Protein AF-B1LH46-F1 (afdb_monomer_lite)

Foldseek 3Di:
DDDPDDDDDDPVLLVVLLCCCPVVVDDLVRSCVVSVHDSLVNLVSNFQALVNVQVVCVVVVNNGDSVRSNVVCVVVVHDGDRDDDDPDDPPPDADPVDGPPVVPPVPDVDPDDDD

Sequence (115 aa):
MNKKTKRTFTPEFRLECAQLIVDKGYSYRQASEAMNVGSTTLESWGSAGARTLAEMLTQNGVPMSRYRAGRLMKYLNLSSCQPGKHQYKNACQEHTCLPNLLERQFAVPEPDRVW

pLDDT: mean 82.4, std 11.11, range [51.59, 95.88]

Organism: Escherichia coli (strain SMS-3-5 / SECEC) (NCBI:txid439855)

Secondary structure (DSSP, 8-state):
----PPP---HHHHHHHHHHHHTS---HHHHHHHHT--HHHHHHHT---HHHHHHHHHHTT----HHHHHHHHHHTT---PPPPPP-PPP--SPBTTB--TTTT----SSTT---

Structure (mmCIF, N/CA/C/O backbone):
data_AF-B1LH46-F1
#
_entry.id   AF-B1LH46-F1
#
loop_
_atom_site.group_PDB
_atom_site.id
_atom_site.type_symbol
_atom_site.label_atom_id
_atom_site.label_alt_id
_atom_site.label_comp_id
_atom_site.label_asym_id
_atom_site.label_entity_id
_atom_site.label_seq_id
_atom_site.pdbx_PDB_ins_code
_atom_site.Cartn_x
_atom_site.Cartn_y
_atom_site.Cartn_z
_atom_site.occupancy
_atom_site.B_iso_or_equiv
_atom_site.auth_seq_id
_atom_site.auth_comp_id
_atom_site.auth_asym_id
_atom_site.auth_atom_id
_atom_site.pdbx_PDB_model_num
ATOM 1 N N . MET A 1 1 ? 29.787 14.942 -2.759 1.00 51.59 1 MET A N 1
ATOM 2 C CA . MET A 1 1 ? 28.641 14.284 -3.434 1.00 51.59 1 MET A CA 1
ATOM 3 C C . MET A 1 1 ? 27.352 14.689 -2.736 1.00 51.59 1 MET A C 1
ATOM 5 O O . MET A 1 1 ? 27.128 14.274 -1.606 1.00 51.59 1 MET A O 1
ATOM 9 N N . ASN A 1 2 ? 26.539 15.541 -3.362 1.00 59.00 2 ASN A N 1
ATOM 10 C CA . ASN A 1 2 ? 25.266 15.973 -2.784 1.00 59.00 2 ASN A CA 1
ATOM 11 C C . ASN A 1 2 ? 24.233 14.853 -2.997 1.00 59.00 2 ASN A C 1
ATOM 13 O O . ASN A 1 2 ? 24.000 14.437 -4.135 1.00 59.00 2 ASN A O 1
ATOM 17 N N . LYS A 1 3 ? 23.681 14.287 -1.919 1.00 62.38 3 LYS A N 1
ATOM 18 C CA . LYS A 1 3 ? 22.721 13.178 -2.026 1.00 62.38 3 LYS A CA 1
ATOM 19 C C . LYS A 1 3 ? 21.424 13.738 -2.608 1.00 62.38 3 LYS A C 1
ATOM 21 O O . LYS A 1 3 ? 20.833 14.632 -2.017 1.00 62.38 3 LYS A O 1
ATOM 26 N N . LYS A 1 4 ? 20.973 13.222 -3.756 1.00 60.53 4 LYS A N 1
ATOM 27 C CA . LYS A 1 4 ? 19.666 13.594 -4.314 1.00 60.53 4 LYS A CA 1
ATOM 28 C C . LYS A 1 4 ? 18.574 13.186 -3.321 1.00 60.53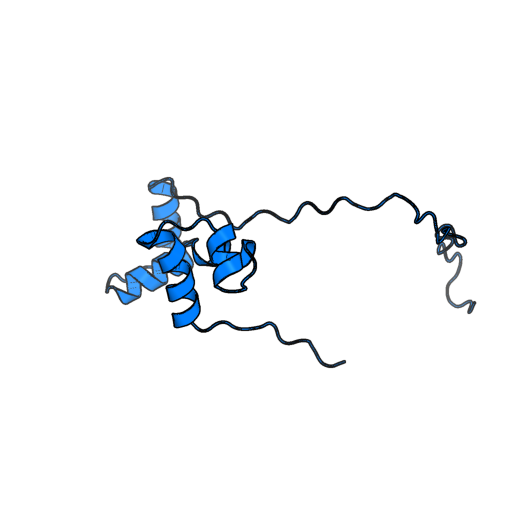 4 LYS A C 1
ATOM 30 O O . LYS A 1 4 ? 18.325 11.996 -3.126 1.00 60.53 4 LYS A O 1
ATOM 35 N N . THR A 1 5 ? 17.949 14.164 -2.677 1.00 72.06 5 THR A N 1
ATOM 36 C CA . THR A 1 5 ? 16.836 13.946 -1.750 1.00 72.06 5 THR A CA 1
ATOM 37 C C . THR A 1 5 ? 15.621 13.478 -2.544 1.00 72.06 5 THR A C 1
ATOM 39 O O . THR A 1 5 ? 15.261 14.079 -3.558 1.00 72.06 5 THR A O 1
ATOM 42 N N . LYS A 1 6 ? 14.995 12.372 -2.127 1.00 70.06 6 LYS A N 1
ATOM 43 C CA . LYS A 1 6 ? 13.769 11.886 -2.775 1.00 70.06 6 LYS A CA 1
ATOM 44 C C . LYS A 1 6 ? 12.655 12.917 -2.577 1.00 70.06 6 LYS A C 1
ATOM 46 O O . LYS A 1 6 ? 12.521 13.459 -1.484 1.00 70.06 6 LYS A O 1
ATOM 51 N N . ARG A 1 7 ? 11.843 13.155 -3.613 1.00 78.31 7 ARG A N 1
ATOM 52 C CA . ARG A 1 7 ? 10.634 13.984 -3.496 1.00 78.31 7 ARG A CA 1
ATOM 53 C C . ARG A 1 7 ? 9.687 13.365 -2.461 1.00 78.31 7 ARG A C 1
ATOM 55 O O . ARG A 1 7 ? 9.352 12.186 -2.562 1.00 78.31 7 ARG A O 1
ATOM 62 N N . THR A 1 8 ? 9.264 14.154 -1.480 1.00 83.31 8 THR A N 1
ATOM 63 C CA . THR A 1 8 ? 8.259 13.778 -0.478 1.00 83.31 8 THR A CA 1
ATOM 64 C C . THR A 1 8 ? 6.941 14.466 -0.801 1.00 83.31 8 THR A C 1
ATOM 66 O O . THR A 1 8 ? 6.877 15.691 -0.813 1.00 83.31 8 THR A O 1
ATOM 69 N N . PHE A 1 9 ? 5.893 13.684 -1.054 1.00 87.12 9 PHE A N 1
ATOM 70 C CA . PHE A 1 9 ? 4.550 14.208 -1.311 1.00 87.12 9 PHE A CA 1
ATOM 71 C C . PHE A 1 9 ? 3.777 14.404 -0.007 1.00 87.12 9 PHE A C 1
ATOM 73 O O . PHE A 1 9 ? 3.875 13.541 0.879 1.00 87.12 9 PHE A O 1
ATOM 80 N N . THR A 1 10 ? 3.008 15.493 0.076 1.00 91.50 10 THR A N 1
ATOM 81 C CA . THR A 1 10 ? 2.119 15.801 1.206 1.00 91.50 10 THR A CA 1
ATOM 82 C C . THR A 1 10 ? 0.981 14.775 1.304 1.00 91.50 10 THR A C 1
ATOM 84 O O . THR A 1 10 ? 0.617 14.181 0.286 1.00 91.50 10 THR A O 1
ATOM 87 N N . PRO A 1 11 ? 0.425 14.523 2.506 1.00 86.06 11 PRO A N 1
ATOM 88 C CA . PRO A 1 11 ? -0.711 13.613 2.674 1.00 86.06 11 PRO A CA 1
ATOM 89 C C . PRO A 1 11 ? -1.919 14.011 1.821 1.00 86.06 11 PRO A C 1
ATOM 91 O O . PRO A 1 11 ? -2.464 13.157 1.129 1.00 86.06 11 PRO A O 1
ATOM 94 N N . GLU A 1 12 ? -2.245 15.306 1.789 1.00 89.69 12 GLU A N 1
ATOM 95 C CA . GLU A 1 12 ? -3.372 15.836 1.008 1.00 89.69 12 GLU A CA 1
ATOM 96 C C . GLU A 1 12 ? -3.225 15.553 -0.486 1.00 89.69 12 GLU A C 1
ATOM 98 O O . GLU A 1 12 ? -4.137 15.035 -1.118 1.00 89.69 12 GLU A O 1
ATOM 103 N N . PHE A 1 13 ? -2.030 15.765 -1.042 1.00 92.81 13 PHE A N 1
ATOM 104 C CA . PHE A 1 13 ? -1.779 15.487 -2.455 1.00 92.81 13 PHE A CA 1
ATOM 105 C C . PHE A 1 13 ? -1.953 14.000 -2.802 1.00 92.81 13 PHE A C 1
ATOM 107 O O . PHE A 1 13 ? -2.452 13.650 -3.871 1.00 92.81 13 PHE A O 1
ATOM 114 N N . ARG A 1 14 ? -1.547 13.093 -1.902 1.00 89.00 14 ARG A N 1
ATOM 115 C CA . ARG A 1 14 ? -1.750 11.649 -2.111 1.00 89.00 14 ARG A CA 1
ATOM 116 C C . ARG A 1 14 ? -3.230 11.285 -2.066 1.00 89.00 14 ARG A C 1
ATOM 118 O O . ARG A 1 14 ? -3.647 10.412 -2.824 1.00 89.00 14 ARG A O 1
ATOM 125 N N . LEU A 1 15 ? -3.990 11.941 -1.191 1.00 87.25 15 LEU A N 1
ATOM 126 C CA . LEU A 1 15 ? -5.426 11.747 -1.044 1.00 87.25 15 LEU A CA 1
ATOM 127 C C . LEU A 1 15 ? -6.175 12.235 -2.289 1.00 87.25 15 LEU A C 1
ATOM 129 O O . LEU A 1 15 ? -6.958 11.468 -2.842 1.00 87.25 15 LEU A O 1
ATOM 133 N N . GLU A 1 16 ? -5.845 13.421 -2.808 1.00 92.06 16 GLU A N 1
ATOM 134 C CA . GLU A 1 16 ? -6.393 13.924 -4.077 1.00 92.06 16 GLU A CA 1
ATOM 135 C C . GLU A 1 16 ? -6.140 12.944 -5.231 1.00 92.06 16 GLU A C 1
ATOM 137 O O . GLU A 1 16 ? -7.054 12.597 -5.979 1.00 92.06 16 GLU A O 1
ATOM 142 N N . CYS A 1 17 ? -4.910 12.429 -5.348 1.00 90.94 17 CYS A N 1
ATOM 143 C CA . CYS A 1 17 ? -4.566 11.432 -6.362 1.00 90.94 17 CYS A CA 1
ATOM 144 C C . CYS A 1 17 ? -5.396 10.142 -6.227 1.00 90.94 17 CYS A C 1
ATOM 146 O O . CYS A 1 17 ? -5.813 9.571 -7.235 1.00 90.94 17 CYS A O 1
ATOM 148 N N . ALA A 1 18 ? -5.623 9.671 -4.997 1.00 87.38 18 ALA A N 1
ATOM 149 C CA . ALA A 1 18 ? -6.410 8.468 -4.734 1.00 87.38 18 ALA A CA 1
ATOM 150 C C . ALA A 1 18 ? -7.900 8.672 -5.059 1.00 87.38 18 ALA A C 1
ATOM 152 O O . ALA A 1 18 ? -8.520 7.789 -5.652 1.00 87.38 18 ALA A O 1
ATOM 153 N N . GLN A 1 19 ? -8.457 9.845 -4.749 1.00 89.75 19 GLN A N 1
ATOM 154 C CA . GLN A 1 19 ? -9.850 10.200 -5.049 1.00 89.75 19 GLN A CA 1
ATOM 155 C C . GLN A 1 19 ? -10.145 10.223 -6.553 1.00 89.75 19 GLN A C 1
ATOM 157 O O . GLN A 1 19 ? -11.225 9.816 -6.973 1.00 89.75 19 GLN A O 1
ATOM 162 N N . LEU A 1 20 ? -9.187 10.624 -7.400 1.00 92.50 20 LEU A N 1
ATOM 163 C CA . LEU A 1 20 ? -9.360 10.529 -8.858 1.00 92.50 20 LEU A CA 1
ATOM 164 C C . LEU A 1 20 ? -9.632 9.086 -9.313 1.00 92.50 20 LEU A C 1
ATOM 166 O O . LEU A 1 20 ? -10.423 8.860 -10.225 1.00 92.50 20 LEU A O 1
ATOM 170 N N . ILE A 1 21 ? -8.986 8.110 -8.677 1.00 90.25 21 ILE A N 1
ATOM 171 C CA . ILE A 1 21 ? -9.110 6.695 -9.038 1.00 90.25 21 ILE A CA 1
ATOM 172 C C . ILE A 1 21 ? -10.411 6.117 -8.474 1.00 90.25 21 ILE A C 1
ATOM 174 O O . ILE A 1 21 ? -11.156 5.472 -9.205 1.00 90.25 21 ILE A O 1
ATOM 178 N N . VAL A 1 22 ? -10.691 6.364 -7.190 1.00 86.94 22 VAL A N 1
ATOM 179 C CA . VAL A 1 22 ? -11.836 5.768 -6.480 1.00 86.94 22 VAL A CA 1
ATOM 180 C C . VAL A 1 22 ? -13.155 6.442 -6.855 1.00 86.94 22 VAL A C 1
ATOM 182 O O . VAL A 1 22 ? -14.097 5.753 -7.237 1.00 86.94 22 VAL A O 1
ATOM 185 N N . ASP A 1 23 ? -13.219 7.773 -6.787 1.00 90.81 23 ASP A N 1
ATOM 186 C CA . ASP A 1 23 ? -14.478 8.514 -6.925 1.00 90.81 23 ASP A CA 1
ATOM 187 C C . ASP A 1 23 ? -14.779 8.847 -8.388 1.00 90.81 23 ASP A C 1
ATOM 189 O O . ASP A 1 23 ? -15.922 8.758 -8.833 1.00 90.81 23 ASP A O 1
ATOM 193 N N . LYS A 1 24 ? -13.749 9.226 -9.159 1.00 91.00 24 LYS A N 1
ATOM 194 C CA . LYS A 1 24 ? -13.909 9.579 -10.582 1.00 91.00 24 LYS A CA 1
ATOM 195 C C . LYS A 1 24 ? -13.701 8.398 -11.533 1.00 91.00 24 LYS A C 1
ATOM 197 O O . LYS A 1 24 ? -13.893 8.562 -12.735 1.00 91.00 24 LYS A O 1
ATOM 202 N N . GLY A 1 25 ? -13.296 7.232 -11.025 1.00 91.62 25 GLY A N 1
ATOM 203 C CA . GLY A 1 25 ? -13.108 6.016 -11.821 1.00 91.62 25 GLY A CA 1
ATOM 204 C C . GLY A 1 25 ? -11.935 6.070 -12.806 1.00 91.62 25 GLY A C 1
ATOM 205 O O . GLY A 1 25 ? -11.943 5.350 -13.805 1.00 91.62 25 GLY A O 1
ATOM 206 N N . TYR A 1 26 ? -10.938 6.932 -12.576 1.00 92.62 26 TYR A N 1
ATOM 207 C CA . TYR A 1 26 ? -9.775 7.023 -13.460 1.00 92.62 26 TYR A CA 1
ATOM 208 C C . TYR A 1 26 ? -8.928 5.753 -13.363 1.00 92.62 26 TYR A C 1
ATOM 210 O O . TYR A 1 26 ? -8.677 5.226 -12.279 1.00 92.62 26 TYR A O 1
ATOM 218 N N . SER A 1 27 ? -8.383 5.305 -14.494 1.00 91.00 27 SER A N 1
ATOM 219 C CA . SER A 1 27 ? -7.305 4.312 -14.470 1.00 91.00 27 SER A CA 1
ATOM 220 C C . SER A 1 27 ? -6.025 4.906 -13.864 1.00 91.00 27 SER A C 1
ATOM 222 O O . SER A 1 27 ? -5.764 6.106 -13.985 1.00 91.00 27 SER A O 1
ATOM 224 N N . TYR A 1 28 ? -5.160 4.060 -13.290 1.00 89.00 28 TYR A N 1
ATOM 225 C CA . TYR A 1 28 ? -3.856 4.490 -12.759 1.00 89.00 28 TYR A CA 1
ATOM 226 C C . TYR A 1 28 ? -3.007 5.252 -13.788 1.00 89.00 28 TYR A C 1
ATOM 228 O O . TYR A 1 28 ? -2.274 6.170 -13.422 1.00 89.00 28 TYR A O 1
ATOM 236 N N . ARG A 1 29 ? -3.128 4.919 -15.080 1.00 91.12 29 ARG A N 1
ATOM 237 C CA . ARG A 1 29 ? -2.438 5.623 -16.169 1.00 91.12 29 ARG A CA 1
ATOM 238 C C . ARG A 1 29 ? -2.989 7.034 -16.385 1.00 91.12 29 ARG A C 1
ATOM 240 O O . ARG A 1 29 ? -2.211 7.976 -16.453 1.00 91.12 29 ARG A O 1
ATOM 247 N N . GLN A 1 30 ? -4.310 7.190 -16.424 1.00 93.00 30 GLN A N 1
ATOM 248 C CA . GLN A 1 30 ? -4.942 8.507 -16.566 1.00 93.00 30 GLN A CA 1
ATOM 249 C C . GLN A 1 30 ? -4.654 9.401 -15.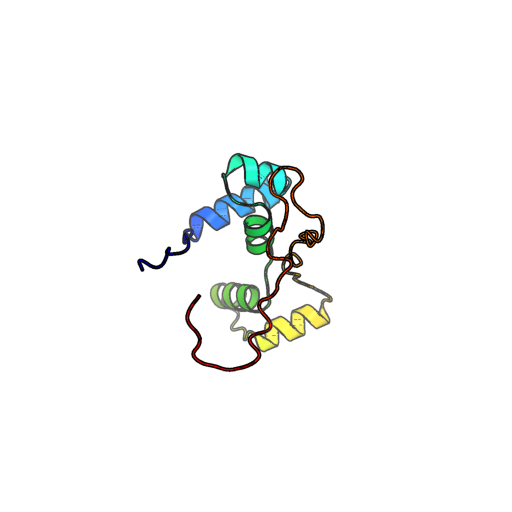355 1.00 93.00 30 GLN A C 1
ATOM 251 O O . GLN A 1 30 ? -4.361 10.581 -15.515 1.00 93.00 30 GLN A O 1
ATOM 256 N N . ALA A 1 31 ? -4.687 8.842 -14.142 1.00 92.06 31 ALA A N 1
ATOM 257 C CA . ALA A 1 31 ? -4.325 9.572 -12.928 1.00 92.06 31 ALA A CA 1
ATOM 258 C C . ALA A 1 31 ? -2.837 9.974 -12.919 1.00 92.06 31 ALA A C 1
ATOM 260 O O . ALA A 1 31 ? -2.494 11.075 -12.490 1.00 92.06 31 ALA A O 1
ATOM 261 N N . SER A 1 32 ? -1.959 9.108 -13.438 1.00 93.62 32 SER A N 1
ATOM 262 C CA . SER A 1 32 ? -0.523 9.377 -13.600 1.00 93.62 32 SER A CA 1
ATOM 263 C C . SER A 1 32 ? -0.272 10.555 -14.536 1.00 93.62 32 SER A C 1
ATOM 265 O O . SER A 1 32 ? 0.478 11.466 -14.180 1.00 93.62 32 SER A O 1
ATOM 267 N N . GLU A 1 33 ? -0.945 10.563 -15.687 1.00 93.50 33 GLU A N 1
ATOM 268 C CA . GLU A 1 33 ? -0.869 11.636 -16.681 1.00 93.50 33 GLU A CA 1
ATOM 269 C C . GLU A 1 33 ? -1.448 12.955 -16.135 1.00 93.50 33 GLU A C 1
ATOM 271 O O . GLU A 1 33 ? -0.832 14.003 -16.306 1.00 93.50 33 GLU A O 1
ATOM 276 N N . ALA A 1 34 ? -2.570 12.910 -15.405 1.00 93.88 34 ALA A N 1
ATOM 277 C CA . ALA A 1 34 ? -3.213 14.099 -14.838 1.00 93.88 34 ALA A CA 1
ATOM 278 C C . ALA A 1 34 ? -2.411 14.751 -13.696 1.00 93.88 34 ALA A C 1
ATOM 280 O O . ALA A 1 34 ? -2.306 15.974 -13.638 1.00 93.88 34 ALA A O 1
ATOM 281 N N . MET A 1 35 ? -1.841 13.948 -12.792 1.00 92.38 35 MET A N 1
ATOM 282 C CA . MET A 1 35 ? -1.146 14.443 -11.592 1.00 92.38 35 MET A CA 1
ATOM 283 C C . MET A 1 35 ? 0.375 14.552 -11.771 1.00 92.38 35 MET A C 1
ATOM 285 O O . MET A 1 35 ? 1.068 15.015 -10.865 1.00 92.38 35 MET A O 1
ATOM 289 N N . ASN A 1 36 ? 0.908 14.126 -12.923 1.00 92.19 36 ASN A N 1
ATOM 290 C CA . ASN A 1 36 ? 2.344 14.044 -13.211 1.00 92.19 36 ASN A CA 1
ATOM 291 C C . ASN A 1 36 ? 3.124 13.255 -12.135 1.00 92.19 36 ASN A C 1
ATOM 293 O O . ASN A 1 36 ? 4.180 13.664 -11.640 1.00 92.19 36 ASN A O 1
ATOM 297 N N . VAL A 1 37 ? 2.569 12.107 -11.747 1.00 89.94 37 VAL A N 1
ATOM 298 C CA . VAL A 1 37 ? 3.141 11.167 -10.770 1.00 89.94 37 VAL A CA 1
ATOM 299 C C . VAL A 1 37 ? 3.339 9.827 -11.464 1.00 89.94 37 VAL A C 1
ATOM 301 O O . VAL A 1 37 ? 2.492 9.423 -12.248 1.00 89.94 37 VAL A O 1
ATOM 304 N N . GLY A 1 38 ? 4.427 9.104 -11.184 1.00 88.50 38 GLY A N 1
ATOM 305 C CA . GLY A 1 38 ? 4.644 7.778 -11.777 1.00 88.50 38 GLY A CA 1
ATOM 306 C C . GLY A 1 38 ? 3.521 6.788 -11.430 1.00 88.50 38 GLY A C 1
ATOM 307 O O . GLY A 1 38 ? 3.085 6.727 -10.280 1.00 88.50 38 GLY A O 1
ATOM 308 N N . SER A 1 39 ? 3.082 5.981 -12.399 1.00 84.94 39 SER A N 1
ATOM 309 C CA . SER A 1 39 ? 1.982 5.012 -12.232 1.00 84.94 39 SER A CA 1
ATOM 310 C C . SER A 1 39 ? 2.186 4.069 -11.042 1.00 84.94 39 SER A C 1
ATOM 312 O O . SER A 1 39 ? 1.301 3.922 -10.206 1.00 84.94 39 SER A O 1
ATOM 314 N N . THR A 1 40 ? 3.396 3.527 -10.880 1.00 83.38 40 THR A N 1
ATOM 315 C CA . THR A 1 40 ? 3.755 2.643 -9.757 1.00 83.38 40 THR A CA 1
ATOM 316 C C . THR A 1 40 ? 3.642 3.332 -8.397 1.00 83.38 40 THR A C 1
ATOM 318 O O . THR A 1 40 ? 3.391 2.691 -7.379 1.00 83.38 40 THR A O 1
ATOM 321 N N . THR A 1 41 ? 3.863 4.649 -8.352 1.00 85.56 41 THR A N 1
ATOM 322 C CA . THR A 1 41 ? 3.718 5.440 -7.127 1.00 85.56 41 THR A CA 1
ATOM 323 C C . THR A 1 41 ? 2.243 5.587 -6.756 1.00 85.56 41 THR A C 1
ATOM 325 O O . THR A 1 41 ? 1.909 5.430 -5.584 1.00 85.56 41 THR A O 1
ATOM 328 N N . LEU A 1 42 ? 1.363 5.803 -7.737 1.00 86.38 42 LEU A N 1
ATOM 329 C CA . LEU A 1 42 ? -0.086 5.869 -7.522 1.00 86.38 42 LEU A CA 1
ATOM 330 C C . LEU A 1 42 ? -0.680 4.520 -7.104 1.00 86.38 42 LEU A C 1
ATOM 332 O O . LEU A 1 42 ? -1.465 4.466 -6.161 1.00 86.38 42 LEU A O 1
ATOM 336 N N . GLU A 1 43 ? -0.260 3.424 -7.737 1.00 82.81 43 GLU A N 1
ATOM 337 C CA . GLU A 1 43 ? -0.638 2.057 -7.340 1.00 82.81 43 GLU A CA 1
ATOM 338 C C . GLU A 1 43 ? -0.234 1.754 -5.891 1.00 82.81 43 GLU A C 1
ATOM 340 O O . GLU A 1 43 ? -1.008 1.183 -5.119 1.00 82.81 43 GLU A O 1
ATOM 345 N N . SER A 1 44 ? 0.960 2.199 -5.489 1.00 78.50 44 SER A N 1
ATOM 346 C CA . SER A 1 44 ? 1.436 2.065 -4.112 1.00 78.50 44 SER A CA 1
ATOM 347 C C . SER A 1 44 ? 0.592 2.885 -3.127 1.00 78.50 44 SER A C 1
ATOM 349 O O . SER A 1 44 ? 0.282 2.387 -2.046 1.00 78.50 44 SER A O 1
ATOM 351 N N . TRP A 1 45 ? 0.177 4.107 -3.487 1.00 81.69 45 TRP A N 1
ATOM 352 C CA . TRP A 1 45 ? -0.667 4.956 -2.631 1.00 81.69 45 TRP A CA 1
ATOM 353 C C . TRP A 1 45 ? -2.106 4.461 -2.504 1.00 81.69 45 TRP A C 1
ATOM 355 O O . TRP A 1 45 ? -2.682 4.582 -1.428 1.00 81.69 45 TRP A O 1
ATOM 365 N N . GLY A 1 46 ? -2.665 3.872 -3.562 1.00 74.94 46 GLY A N 1
ATOM 366 C CA . GLY A 1 46 ? -3.990 3.246 -3.525 1.00 74.94 46 GLY A CA 1
ATOM 367 C C . GLY A 1 46 ? -4.031 1.913 -2.767 1.00 74.94 46 GLY A C 1
ATOM 368 O O . GLY A 1 46 ? -5.109 1.381 -2.522 1.00 74.94 46 GLY A O 1
ATOM 369 N N . SER A 1 47 ? -2.876 1.360 -2.382 1.00 78.00 47 SER A N 1
ATOM 370 C CA . SER A 1 47 ? -2.781 0.078 -1.680 1.00 78.00 47 SER A CA 1
ATOM 371 C C . SER A 1 47 ? -2.687 0.267 -0.162 1.00 78.00 47 SER A C 1
ATOM 373 O O . SER A 1 47 ? -1.678 0.745 0.359 1.00 78.00 47 SER A O 1
ATOM 375 N N . ALA A 1 48 ? -3.704 -0.174 0.583 1.00 81.88 48 ALA A N 1
ATOM 376 C CA . ALA A 1 48 ? -3.684 -0.160 2.046 1.00 81.88 48 ALA A CA 1
ATOM 377 C C . ALA A 1 48 ? -3.107 -1.469 2.617 1.00 81.88 48 ALA A C 1
ATOM 379 O O . ALA A 1 48 ? -3.748 -2.520 2.623 1.00 81.88 48 ALA A O 1
ATOM 380 N N . GLY A 1 49 ? -1.878 -1.406 3.136 1.00 87.25 49 GLY A N 1
ATOM 381 C CA . GLY A 1 49 ? -1.264 -2.515 3.869 1.00 87.25 49 GLY A CA 1
ATOM 382 C C . GLY A 1 49 ? -1.713 -2.587 5.333 1.00 87.25 49 GLY A C 1
ATOM 383 O O . GLY A 1 49 ? -2.345 -1.676 5.863 1.00 87.25 49 GLY A O 1
ATOM 384 N N . ALA A 1 50 ? -1.285 -3.637 6.042 1.00 88.88 50 ALA A N 1
ATOM 385 C CA . ALA A 1 50 ? -1.627 -3.846 7.456 1.00 88.88 50 ALA A CA 1
ATOM 386 C C . ALA A 1 50 ? -1.259 -2.665 8.372 1.00 88.88 50 ALA A C 1
ATOM 388 O O . ALA A 1 50 ? -1.916 -2.435 9.384 1.00 88.88 50 ALA A O 1
ATOM 389 N N . ARG A 1 51 ? -0.194 -1.925 8.037 1.00 90.00 51 ARG A N 1
ATOM 390 C CA . ARG A 1 51 ? 0.231 -0.746 8.799 1.00 90.00 51 ARG A CA 1
ATOM 391 C C . ARG A 1 51 ? -0.727 0.427 8.600 1.00 90.00 51 ARG A C 1
ATOM 393 O O . ARG A 1 51 ? -1.179 0.990 9.588 1.00 90.00 51 ARG A O 1
ATOM 400 N N . THR A 1 52 ? -1.074 0.717 7.348 1.00 88.81 52 THR A N 1
ATOM 401 C CA . THR A 1 52 ? -2.030 1.765 6.978 1.00 88.81 52 THR A CA 1
ATOM 402 C C . THR A 1 52 ? -3.400 1.498 7.596 1.00 88.81 52 THR A C 1
ATOM 404 O O . THR A 1 52 ? -3.969 2.380 8.222 1.00 88.81 52 THR A O 1
ATOM 407 N N . LEU A 1 53 ? -3.894 0.257 7.513 1.00 88.12 53 LEU A N 1
ATOM 408 C CA . LEU A 1 53 ? -5.175 -0.127 8.113 1.00 88.12 53 LEU A CA 1
ATOM 409 C C . LEU A 1 53 ? -5.172 0.011 9.639 1.00 88.12 53 LEU A C 1
ATOM 411 O O . LEU A 1 53 ? -6.145 0.485 10.212 1.00 88.12 53 LEU A O 1
ATOM 415 N N . ALA A 1 54 ? -4.082 -0.378 10.305 1.00 92.69 54 ALA A N 1
ATOM 416 C CA . ALA A 1 54 ? -3.965 -0.213 11.750 1.00 92.69 54 ALA A CA 1
ATOM 417 C C . ALA A 1 54 ? -3.965 1.270 12.161 1.00 92.69 54 ALA A C 1
ATOM 419 O O . ALA A 1 54 ? -4.640 1.626 13.125 1.00 92.69 54 ALA A O 1
ATOM 420 N N . GLU A 1 55 ? -3.246 2.126 11.428 1.00 92.19 55 GLU A N 1
ATOM 421 C CA . GLU A 1 55 ? -3.239 3.577 11.653 1.00 92.19 55 GLU A CA 1
ATOM 422 C C . GLU A 1 55 ? -4.636 4.177 11.433 1.00 92.19 55 GLU A C 1
ATOM 424 O O . GLU A 1 55 ? -5.141 4.849 12.329 1.00 92.19 55 GLU A O 1
ATOM 429 N N . MET A 1 56 ? -5.304 3.851 10.320 1.00 90.06 56 MET A N 1
ATOM 430 C CA . MET A 1 56 ? -6.667 4.312 10.013 1.00 90.06 56 MET A CA 1
ATOM 431 C C . MET A 1 56 ? -7.690 3.873 11.069 1.00 90.06 56 MET A C 1
ATOM 433 O O . MET A 1 56 ? -8.481 4.680 11.544 1.00 90.06 56 MET A O 1
ATOM 437 N N . LEU A 1 57 ? -7.672 2.603 11.481 1.00 91.81 57 LEU A N 1
ATOM 438 C CA . LEU A 1 57 ? -8.594 2.095 12.503 1.00 91.81 57 LEU A CA 1
ATOM 439 C C . LEU A 1 57 ? -8.344 2.745 13.863 1.00 91.81 57 LEU A C 1
ATOM 441 O O . LEU A 1 57 ? -9.297 3.090 14.557 1.00 91.81 57 LEU A O 1
ATOM 445 N N . THR A 1 58 ? -7.075 2.973 14.206 1.00 94.31 58 THR A N 1
ATOM 446 C CA . THR A 1 58 ? -6.709 3.664 15.447 1.00 94.31 58 THR A CA 1
ATOM 447 C C . THR A 1 58 ? -7.161 5.125 15.422 1.00 94.31 58 THR A C 1
ATOM 449 O O . THR A 1 58 ? -7.687 5.603 16.423 1.00 94.31 58 THR A O 1
ATOM 452 N N . GLN A 1 59 ? -7.032 5.816 14.283 1.00 91.44 59 GLN A N 1
ATOM 453 C CA . GLN A 1 59 ? -7.573 7.169 14.086 1.00 91.44 59 GLN A CA 1
ATOM 454 C C . GLN A 1 59 ? -9.102 7.202 14.213 1.00 91.44 59 GLN A C 1
ATOM 456 O O . GLN A 1 59 ? -9.644 8.136 14.793 1.00 91.44 59 GLN A O 1
ATOM 461 N N . ASN A 1 60 ? -9.784 6.146 13.768 1.00 93.00 60 ASN A N 1
ATOM 462 C CA . ASN A 1 60 ? -11.232 5.975 13.914 1.00 93.00 60 ASN A CA 1
ATOM 463 C C . ASN A 1 60 ? -11.662 5.487 15.316 1.00 93.00 60 ASN A C 1
ATOM 465 O O . ASN A 1 60 ? -12.809 5.088 15.503 1.00 93.00 60 ASN A O 1
ATOM 469 N N . GLY A 1 61 ? -10.760 5.486 16.304 1.00 93.38 61 GLY A N 1
ATOM 470 C CA . GLY A 1 61 ? -11.068 5.135 17.695 1.00 93.38 61 GLY A CA 1
ATOM 471 C C . GLY A 1 61 ? -11.037 3.637 18.012 1.00 93.38 61 GLY A C 1
ATOM 472 O O . GLY A 1 61 ? -11.318 3.250 19.145 1.00 93.38 61 GLY A O 1
ATOM 473 N N . VAL A 1 62 ? -10.658 2.783 17.057 1.00 93.81 62 VAL A N 1
ATOM 474 C CA . VAL A 1 62 ? -10.480 1.341 17.270 1.00 93.81 62 VAL A CA 1
ATOM 475 C C . VAL A 1 62 ? -8.987 1.047 17.448 1.00 93.81 62 VAL A C 1
ATOM 477 O O . VAL A 1 62 ? -8.263 0.940 16.455 1.00 93.81 62 VAL A O 1
ATOM 480 N N . PRO A 1 63 ? -8.483 0.883 18.687 1.00 93.19 63 PRO A N 1
ATOM 481 C CA . PRO A 1 63 ? -7.062 0.650 18.913 1.00 93.19 63 PRO A CA 1
ATOM 482 C C . PRO A 1 63 ? -6.633 -0.672 18.269 1.00 93.19 63 PRO A C 1
ATOM 484 O O . PRO A 1 63 ? -7.020 -1.761 18.707 1.00 93.19 63 PRO A O 1
ATOM 487 N N . MET A 1 64 ? -5.807 -0.591 17.224 1.00 95.25 64 MET A N 1
ATOM 488 C CA . MET A 1 64 ? -5.398 -1.759 16.450 1.00 95.25 64 MET A CA 1
ATOM 489 C C . MET A 1 64 ? -3.883 -1.840 16.278 1.00 95.25 64 MET A C 1
ATOM 491 O O . MET A 1 64 ? -3.225 -0.908 15.831 1.00 95.25 64 MET A O 1
ATOM 495 N N . SER A 1 65 ? -3.310 -3.010 16.576 1.00 95.88 65 SER A N 1
ATOM 496 C CA . SER A 1 65 ? -1.900 -3.275 16.286 1.00 95.88 65 SER A CA 1
ATOM 497 C C . SER A 1 65 ? -1.703 -3.721 14.836 1.00 95.88 65 SER A C 1
ATOM 499 O O . SER A 1 65 ? -2.541 -4.432 14.274 1.00 95.88 65 SER A O 1
ATOM 501 N N . ARG A 1 66 ? -0.531 -3.412 14.256 1.00 94.69 66 ARG A N 1
ATOM 502 C CA . ARG A 1 66 ? -0.150 -3.883 12.905 1.00 94.69 66 ARG A CA 1
ATOM 503 C C . ARG A 1 66 ? -0.318 -5.397 12.735 1.00 94.69 66 ARG A C 1
ATOM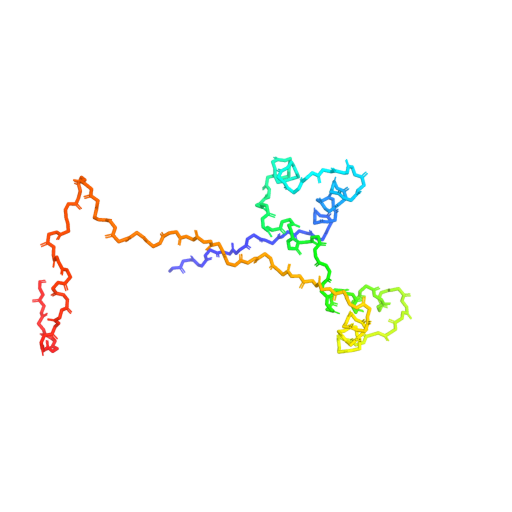 505 O O . ARG A 1 66 ? -0.675 -5.872 11.663 1.00 94.69 66 ARG A O 1
ATOM 512 N N . TYR A 1 67 ? -0.031 -6.163 13.791 1.00 95.00 67 TYR A N 1
ATOM 513 C CA . TYR A 1 67 ? -0.058 -7.624 13.759 1.00 95.00 67 TYR A CA 1
ATOM 514 C C . TYR A 1 67 ? -1.491 -8.158 13.774 1.00 95.00 67 TYR A C 1
ATOM 516 O O . TYR A 1 67 ? -1.781 -9.136 13.087 1.00 95.00 67 TYR A O 1
ATOM 524 N N . ARG A 1 68 ? -2.394 -7.497 14.510 1.00 95.19 68 ARG A N 1
ATOM 525 C CA . ARG A 1 68 ? -3.828 -7.808 14.495 1.00 95.19 68 ARG A CA 1
ATOM 526 C C . ARG A 1 68 ? -4.454 -7.479 13.144 1.00 95.19 68 ARG A C 1
ATOM 528 O O . ARG A 1 68 ? -5.095 -8.356 12.576 1.00 95.19 68 ARG A O 1
ATOM 535 N N . ALA A 1 69 ? -4.174 -6.296 12.594 1.00 94.50 69 ALA A N 1
ATOM 536 C CA . ALA A 1 69 ? -4.612 -5.926 11.247 1.00 94.50 69 ALA A CA 1
ATOM 537 C C . ALA A 1 69 ? -4.135 -6.948 10.201 1.00 94.50 69 ALA A C 1
ATOM 539 O O . ALA A 1 69 ? -4.932 -7.450 9.419 1.00 94.50 69 ALA A O 1
ATOM 540 N N . GLY A 1 70 ? -2.861 -7.357 10.247 1.00 94.06 70 GLY A N 1
ATOM 541 C CA . GLY A 1 70 ? -2.327 -8.378 9.340 1.00 94.06 70 GLY A CA 1
ATOM 542 C C . GLY A 1 70 ? -2.985 -9.759 9.482 1.00 94.06 70 GLY A C 1
ATOM 543 O O . GLY A 1 70 ? -3.185 -10.438 8.476 1.00 94.06 70 GLY A O 1
ATOM 544 N N . ARG A 1 71 ? -3.349 -10.191 10.700 1.00 95.44 71 ARG A N 1
ATOM 545 C CA . ARG A 1 71 ? -4.123 -11.434 10.897 1.00 95.44 71 ARG A CA 1
ATOM 546 C C . ARG A 1 71 ? -5.535 -11.317 10.323 1.00 95.44 71 ARG A C 1
ATOM 548 O O . ARG A 1 71 ? -5.975 -12.252 9.667 1.00 95.44 71 ARG A O 1
ATOM 555 N N . LEU A 1 72 ? -6.208 -10.185 10.535 1.00 93.75 72 LEU A N 1
ATOM 556 C CA . LEU A 1 72 ? -7.544 -9.929 9.989 1.00 93.75 72 LEU A CA 1
ATOM 557 C C . LEU A 1 72 ? -7.537 -9.874 8.461 1.00 93.75 72 LEU A C 1
ATOM 559 O O . LEU A 1 72 ? -8.389 -10.492 7.840 1.00 93.75 72 LEU A O 1
ATOM 563 N N . MET A 1 73 ? -6.543 -9.225 7.849 1.00 94.19 73 MET A N 1
ATOM 564 C CA . MET A 1 73 ? -6.375 -9.231 6.392 1.00 94.19 73 MET A CA 1
ATOM 565 C C . MET A 1 73 ? -6.273 -10.656 5.846 1.00 94.19 73 MET A C 1
ATOM 567 O O . MET A 1 73 ? -6.981 -10.997 4.908 1.00 94.19 73 MET A O 1
ATOM 571 N N . LYS A 1 74 ? -5.448 -11.512 6.467 1.00 93.06 74 LYS A N 1
ATOM 572 C CA . LYS A 1 74 ? -5.340 -12.926 6.074 1.00 93.06 74 LYS A CA 1
ATOM 573 C C . LYS A 1 74 ? -6.656 -13.679 6.258 1.00 93.06 74 LYS A C 1
ATOM 575 O O . LYS A 1 74 ? -7.033 -14.440 5.380 1.00 93.06 74 LYS A O 1
ATOM 580 N N . TYR A 1 75 ? -7.340 -13.459 7.379 1.00 95.56 75 TYR A N 1
ATOM 581 C CA . TYR A 1 75 ? -8.630 -14.087 7.673 1.00 95.56 75 TYR A CA 1
ATOM 582 C C . TYR A 1 75 ? -9.712 -13.703 6.652 1.00 95.56 75 TYR A C 1
ATOM 584 O O . TYR A 1 75 ? -10.474 -14.555 6.216 1.00 95.56 75 TYR A O 1
ATOM 592 N N . LEU A 1 76 ? -9.736 -12.437 6.229 1.00 94.75 76 LEU A N 1
ATOM 593 C CA . LEU A 1 76 ? -10.654 -11.905 5.218 1.00 94.75 76 LEU A CA 1
ATOM 594 C C . LEU A 1 76 ? -10.163 -12.119 3.776 1.00 94.75 76 LEU A C 1
ATOM 596 O O . LEU A 1 76 ? -10.772 -11.608 2.842 1.00 94.75 76 LEU A O 1
ATOM 600 N N . ASN A 1 77 ? -9.050 -12.836 3.590 1.00 90.50 77 ASN A N 1
ATOM 601 C CA . ASN A 1 77 ? -8.415 -13.079 2.295 1.00 90.50 77 ASN A CA 1
ATOM 602 C C . ASN A 1 77 ? -8.076 -11.791 1.505 1.00 90.50 77 ASN A C 1
ATOM 604 O O . ASN A 1 77 ? -8.081 -11.774 0.276 1.00 90.50 77 ASN A O 1
ATOM 608 N N . LEU A 1 78 ? -7.764 -10.705 2.220 1.00 88.12 78 LEU A N 1
ATOM 609 C CA . LEU A 1 78 ? -7.334 -9.421 1.670 1.00 88.12 78 LEU A CA 1
ATOM 610 C C . LEU A 1 78 ? -5.813 -9.415 1.476 1.00 88.12 78 LEU A C 1
ATOM 612 O O . LEU A 1 78 ? -5.046 -9.504 2.440 1.00 88.12 78 LEU A O 1
ATOM 616 N N . SER A 1 79 ? -5.364 -9.243 0.234 1.00 81.88 79 SER A N 1
ATOM 617 C CA . SER A 1 79 ? -3.947 -9.091 -0.104 1.00 81.88 79 SER A CA 1
ATOM 618 C C . SER A 1 79 ? -3.654 -7.693 -0.640 1.00 81.88 79 SER A C 1
ATOM 620 O O . SER A 1 79 ? -4.216 -7.281 -1.649 1.00 81.88 79 SER A O 1
ATOM 622 N N . SER A 1 80 ? -2.719 -6.986 -0.002 1.00 80.06 80 SER A N 1
ATOM 623 C CA . SER A 1 80 ? -2.107 -5.776 -0.560 1.00 80.06 80 SER A CA 1
ATOM 624 C C . SER A 1 80 ? -0.778 -6.164 -1.204 1.00 80.06 80 SER A C 1
ATOM 626 O O . SER A 1 80 ? 0.187 -6.449 -0.492 1.00 80.06 80 SER A O 1
ATOM 628 N N . CYS A 1 81 ? -0.698 -6.141 -2.530 1.00 69.56 81 CYS A N 1
ATOM 629 C CA . CYS A 1 81 ? 0.536 -6.408 -3.264 1.00 69.56 81 CYS A CA 1
ATOM 630 C C . CYS A 1 81 ? 1.139 -5.085 -3.732 1.00 69.56 81 CYS A C 1
ATOM 632 O O . CYS A 1 81 ? 0.509 -4.346 -4.478 1.00 69.56 81 CYS A O 1
ATOM 634 N N . GLN A 1 82 ? 2.365 -4.784 -3.301 1.00 67.31 82 GLN A N 1
ATOM 635 C CA . GLN A 1 82 ? 3.125 -3.719 -3.955 1.00 67.31 82 GLN A CA 1
ATOM 636 C C . GLN A 1 82 ? 3.381 -4.127 -5.414 1.00 67.31 82 GLN A C 1
ATOM 638 O O . GLN A 1 82 ? 3.588 -5.324 -5.657 1.00 67.31 82 GLN A O 1
ATOM 643 N N . PRO A 1 83 ? 3.392 -3.177 -6.368 1.00 67.19 83 PRO A N 1
ATOM 644 C CA . PRO A 1 83 ? 3.725 -3.488 -7.748 1.00 67.19 83 PRO A CA 1
ATOM 645 C C . PRO A 1 83 ? 5.060 -4.236 -7.805 1.00 67.19 83 PRO A C 1
ATOM 647 O O . PRO A 1 83 ? 6.025 -3.891 -7.114 1.00 67.19 83 PRO A O 1
ATOM 650 N N . GLY A 1 84 ? 5.080 -5.321 -8.582 1.00 69.12 84 GLY A N 1
ATOM 651 C CA . GLY A 1 84 ? 6.258 -6.165 -8.739 1.00 69.12 84 GLY A CA 1
ATOM 652 C C . GLY A 1 84 ? 7.458 -5.374 -9.264 1.00 69.12 84 GLY A C 1
ATOM 653 O O . GLY A 1 84 ? 7.322 -4.285 -9.823 1.00 69.12 84 GLY A O 1
ATOM 654 N N . LYS A 1 85 ? 8.666 -5.924 -9.095 1.00 70.00 85 LYS A N 1
ATOM 655 C CA . LYS A 1 85 ? 9.875 -5.305 -9.656 1.00 70.00 85 LYS A CA 1
ATOM 656 C C . LYS A 1 85 ? 9.701 -5.130 -11.168 1.00 70.00 85 LYS A C 1
ATO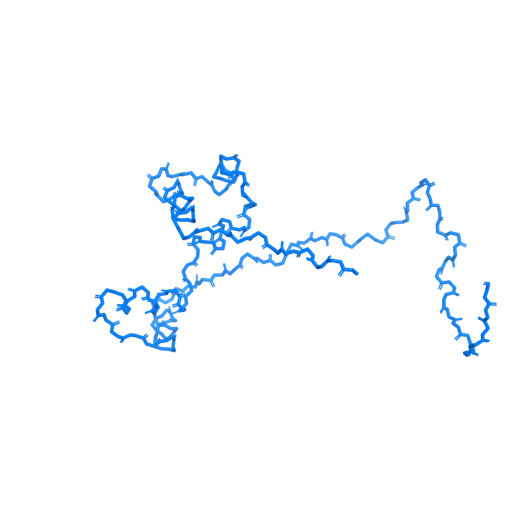M 658 O O . LYS A 1 85 ? 9.309 -6.073 -11.852 1.00 70.00 85 LYS A O 1
ATOM 663 N N . HIS A 1 86 ? 10.021 -3.939 -11.672 1.00 70.94 86 HIS A N 1
ATOM 664 C CA . HIS A 1 86 ? 10.013 -3.664 -13.105 1.00 70.94 86 HIS A CA 1
ATOM 665 C C . HIS A 1 86 ? 10.909 -4.670 -13.839 1.00 70.94 86 HIS A C 1
ATOM 667 O O . HIS A 1 86 ? 12.076 -4.852 -13.476 1.00 70.94 86 HIS A O 1
ATOM 673 N N . GLN A 1 87 ? 10.363 -5.312 -14.870 1.00 73.75 87 GLN A N 1
ATOM 674 C CA . GLN A 1 87 ? 11.088 -6.265 -15.702 1.00 73.75 87 GLN A CA 1
ATOM 675 C C . GLN A 1 87 ? 11.954 -5.501 -16.709 1.00 73.75 87 GLN A C 1
ATOM 677 O O . GLN A 1 87 ? 11.618 -5.378 -17.885 1.00 73.75 87 GLN A O 1
ATOM 682 N N . TYR A 1 88 ? 13.080 -4.951 -16.251 1.00 76.25 88 TYR A N 1
ATOM 683 C CA . TYR A 1 88 ? 14.109 -4.513 -17.189 1.00 76.25 88 TYR A CA 1
ATOM 684 C C . TYR A 1 88 ? 14.658 -5.743 -17.911 1.00 76.25 88 TYR A C 1
ATOM 686 O O . TYR A 1 88 ? 15.069 -6.714 -17.276 1.00 76.25 88 TYR A O 1
ATOM 694 N N . LYS A 1 89 ? 14.674 -5.704 -19.246 1.00 76.88 89 LYS A N 1
ATOM 695 C CA . LYS A 1 89 ? 15.432 -6.680 -20.026 1.00 76.88 89 LYS A CA 1
ATOM 696 C C . LYS A 1 89 ? 16.911 -6.432 -19.746 1.00 76.88 89 LYS A C 1
ATOM 698 O O . LYS A 1 89 ? 17.391 -5.318 -19.946 1.00 76.88 89 LYS A O 1
ATOM 703 N N . ASN A 1 90 ? 17.626 -7.450 -19.280 1.00 69.88 90 ASN A N 1
ATOM 704 C CA . ASN A 1 90 ? 19.077 -7.368 -19.172 1.00 69.88 90 ASN A CA 1
ATOM 705 C C . ASN A 1 90 ? 19.645 -7.198 -20.587 1.0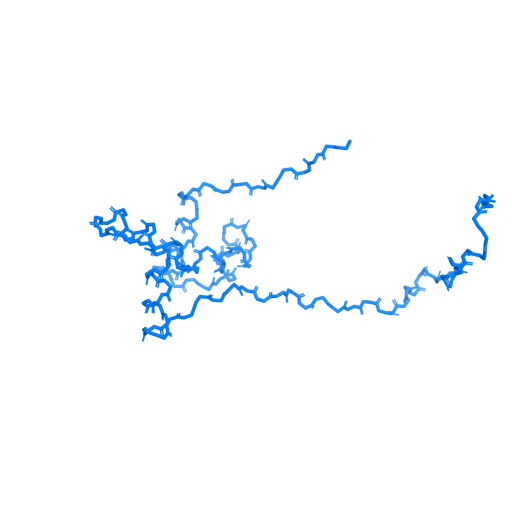0 69.88 90 ASN A C 1
ATOM 707 O O . ASN A 1 90 ? 19.465 -8.071 -21.436 1.00 69.88 90 ASN A O 1
ATOM 711 N N . ALA A 1 91 ? 20.303 -6.072 -20.853 1.00 67.75 91 ALA A N 1
ATOM 712 C CA . ALA A 1 91 ? 20.984 -5.850 -22.118 1.00 67.75 91 ALA A CA 1
ATOM 713 C C . ALA A 1 91 ? 22.284 -6.674 -22.133 1.00 67.75 91 ALA A C 1
ATOM 715 O O . ALA A 1 91 ? 23.298 -6.253 -21.587 1.00 67.75 91 ALA A O 1
ATOM 716 N N . CYS A 1 92 ? 22.237 -7.877 -22.710 1.00 63.59 92 CYS A N 1
ATOM 717 C CA . CYS A 1 92 ? 23.439 -8.622 -23.117 1.00 63.59 92 CYS A CA 1
ATOM 718 C C . CYS A 1 92 ? 23.885 -8.277 -24.547 1.00 63.59 92 CYS A C 1
ATOM 720 O O . CYS A 1 92 ? 24.921 -8.755 -24.989 1.00 63.59 92 CYS A O 1
ATOM 722 N N . GLN A 1 93 ? 23.105 -7.468 -25.271 1.00 73.06 93 GLN A N 1
ATOM 723 C CA . GLN A 1 93 ? 23.424 -7.051 -26.631 1.00 73.06 93 GLN A CA 1
ATOM 724 C C . GLN A 1 93 ? 24.475 -5.940 -26.596 1.00 73.06 93 GLN A C 1
ATOM 726 O O . GLN A 1 93 ? 24.270 -4.916 -25.941 1.00 73.06 93 GLN A O 1
ATOM 731 N N . GLU A 1 94 ? 25.573 -6.126 -27.321 1.00 71.12 94 GLU A N 1
ATOM 732 C CA . GLU A 1 94 ? 26.560 -5.068 -27.523 1.00 71.12 94 GLU A CA 1
ATOM 733 C C . GLU A 1 94 ? 25.961 -3.893 -28.305 1.00 71.12 94 GLU A C 1
ATOM 735 O O . GLU A 1 94 ? 25.088 -4.060 -29.163 1.00 71.12 94 GLU A O 1
ATOM 740 N N . HIS A 1 95 ? 26.423 -2.681 -28.002 1.00 72.12 95 HIS A N 1
ATOM 741 C CA . HIS A 1 95 ? 25.992 -1.488 -28.717 1.00 72.12 95 HIS A CA 1
ATOM 742 C C . HIS A 1 95 ? 26.615 -1.465 -30.118 1.00 72.12 95 HIS A C 1
ATOM 744 O O . HIS A 1 95 ? 27.830 -1.409 -30.258 1.00 72.12 95 HIS A O 1
ATOM 750 N N . THR A 1 96 ? 25.789 -1.427 -31.167 1.00 74.62 96 THR A N 1
ATOM 751 C CA . THR A 1 96 ? 26.253 -1.458 -32.569 1.00 74.62 96 THR A CA 1
ATOM 752 C C . THR A 1 96 ? 27.223 -0.324 -32.916 1.00 74.62 96 THR A C 1
ATOM 754 O O . THR A 1 96 ? 28.151 -0.526 -33.691 1.00 74.62 96 THR A O 1
ATOM 757 N N . CYS A 1 97 ? 27.034 0.864 -32.334 1.00 78.88 97 CYS A N 1
ATOM 758 C CA . CYS A 1 97 ? 27.884 2.031 -32.597 1.00 78.88 97 CYS A CA 1
ATOM 759 C C . CYS A 1 97 ? 29.122 2.113 -31.687 1.00 78.88 97 CYS A C 1
ATOM 761 O O . CYS A 1 97 ? 29.984 2.957 -31.911 1.00 78.88 97 CYS A O 1
ATOM 763 N N . LEU A 1 98 ? 29.188 1.288 -30.638 1.00 75.12 98 LEU A N 1
ATOM 764 C CA . LEU A 1 98 ? 30.224 1.306 -29.604 1.00 75.12 98 LEU A CA 1
ATOM 765 C C . LEU A 1 98 ? 30.611 -0.148 -29.301 1.00 75.12 98 LEU A C 1
ATOM 767 O O . LEU A 1 98 ? 30.090 -0.725 -28.340 1.00 75.12 98 LEU A O 1
ATOM 771 N N . PRO A 1 99 ? 31.476 -0.758 -30.133 1.00 74.94 99 PRO A N 1
ATOM 772 C CA . PRO A 1 99 ? 31.931 -2.120 -29.894 1.00 74.94 99 PRO A CA 1
ATOM 773 C C . PRO A 1 99 ? 32.644 -2.207 -28.539 1.00 74.94 99 PRO A C 1
ATOM 775 O O . PRO A 1 99 ? 33.363 -1.289 -28.133 1.00 74.94 99 PRO A O 1
ATOM 778 N N . ASN A 1 100 ? 32.444 -3.313 -27.823 1.00 74.31 100 ASN A N 1
ATOM 779 C CA . ASN A 1 100 ? 33.084 -3.568 -26.534 1.00 74.31 100 ASN A CA 1
ATOM 780 C C . ASN A 1 100 ? 34.552 -3.983 -26.732 1.00 74.31 100 ASN A C 1
ATOM 782 O O . ASN A 1 100 ? 34.907 -5.149 -26.605 1.00 74.31 100 ASN A O 1
ATOM 786 N N . LEU A 1 101 ? 35.417 -3.010 -27.028 1.00 74.19 101 LEU A N 1
ATOM 787 C CA . LEU A 1 101 ? 36.834 -3.241 -27.353 1.00 74.19 101 LEU A CA 1
ATOM 788 C C . LEU A 1 101 ? 37.645 -3.889 -26.220 1.00 74.19 101 LEU A C 1
ATOM 790 O O . LEU A 1 101 ? 38.704 -4.454 -26.467 1.00 74.19 101 LEU A O 1
ATOM 794 N N . LEU A 1 102 ? 37.176 -3.775 -24.977 1.00 72.88 102 LEU A N 1
ATOM 795 C CA . LEU A 1 102 ? 37.887 -4.268 -23.800 1.00 72.88 102 LEU A CA 1
ATOM 796 C C . LEU A 1 102 ? 37.507 -5.709 -23.436 1.00 72.88 102 LEU A C 1
ATOM 798 O O . LEU A 1 102 ? 38.152 -6.270 -22.556 1.00 72.88 102 LEU A O 1
ATOM 802 N N . GLU A 1 103 ? 36.448 -6.281 -24.033 1.00 70.19 103 GLU A N 1
ATOM 803 C CA . GLU A 1 103 ? 35.925 -7.642 -23.780 1.00 70.19 103 GLU A CA 1
ATOM 804 C C . GLU A 1 103 ? 35.898 -8.070 -22.300 1.00 70.19 103 GLU A C 1
ATOM 806 O O . GLU A 1 103 ? 35.955 -9.247 -21.956 1.00 70.19 103 GLU A O 1
ATOM 811 N N . ARG A 1 104 ? 35.791 -7.105 -21.382 1.00 66.75 104 ARG A N 1
ATOM 812 C CA . ARG A 1 104 ? 35.906 -7.341 -19.939 1.00 66.75 104 ARG A CA 1
ATOM 813 C C . ARG A 1 104 ? 37.178 -8.105 -19.536 1.00 66.75 104 ARG A C 1
ATOM 815 O O . ARG A 1 104 ? 37.121 -8.934 -18.628 1.00 66.75 104 ARG A O 1
ATOM 822 N N . GLN A 1 105 ? 38.335 -7.758 -20.096 1.00 68.69 105 GLN A N 1
ATOM 823 C CA . GLN A 1 105 ? 39.657 -8.190 -19.612 1.00 68.69 105 GLN A CA 1
ATOM 824 C C . GLN A 1 105 ? 40.024 -7.576 -18.237 1.00 68.69 105 GLN A C 1
ATOM 826 O O . GLN A 1 105 ? 41.164 -7.223 -17.969 1.00 68.69 105 GLN A O 1
ATOM 831 N N . PHE A 1 106 ? 39.053 -7.454 -17.328 1.00 65.94 106 PHE A N 1
ATOM 832 C CA . PHE A 1 106 ? 39.233 -7.007 -15.944 1.00 65.94 106 PHE A CA 1
ATOM 833 C C . PHE A 1 106 ? 39.650 -8.154 -15.012 1.00 65.94 106 PHE A C 1
ATOM 835 O O . PHE A 1 106 ? 39.579 -8.020 -13.790 1.00 65.94 106 PHE A O 1
ATOM 842 N N . ALA A 1 107 ? 40.064 -9.294 -15.571 1.00 67.62 107 ALA A N 1
ATOM 843 C CA . ALA A 1 107 ? 40.738 -10.336 -14.818 1.00 67.62 107 ALA A CA 1
ATOM 844 C C . ALA A 1 107 ? 42.134 -9.818 -14.454 1.00 67.62 107 ALA A C 1
ATOM 846 O O . ALA A 1 107 ? 43.075 -9.963 -15.224 1.00 67.62 107 ALA A O 1
ATOM 847 N N . VAL A 1 108 ? 42.240 -9.153 -13.305 1.00 68.81 108 VAL A N 1
ATOM 848 C CA . VAL A 1 108 ? 43.514 -8.694 -12.749 1.00 68.81 108 VAL A CA 1
ATOM 849 C C . VAL A 1 108 ? 44.232 -9.926 -12.183 1.00 68.81 108 VAL A C 1
ATOM 851 O O . VAL A 1 108 ? 43.749 -10.479 -11.194 1.00 68.81 108 VAL A O 1
ATOM 854 N N . PRO A 1 109 ? 45.334 -10.402 -12.792 1.00 73.62 109 PRO A N 1
ATOM 855 C CA . PRO A 1 109 ? 46.032 -11.585 -12.294 1.00 73.62 109 PRO A CA 1
ATOM 856 C C . PRO A 1 109 ? 46.766 -11.298 -10.977 1.00 73.62 109 PRO A C 1
ATOM 858 O O . PRO A 1 109 ? 46.903 -12.196 -10.152 1.00 73.62 109 PRO A O 1
ATOM 861 N N . GLU A 1 110 ? 47.201 -10.051 -10.762 1.00 70.56 110 GLU A N 1
ATOM 862 C CA . GLU A 1 110 ? 47.974 -9.626 -9.593 1.00 70.56 110 GLU A CA 1
ATOM 863 C C . GLU A 1 110 ? 47.607 -8.186 -9.178 1.00 70.56 110 GLU A C 1
ATOM 865 O O . GLU A 1 110 ? 47.450 -7.325 -10.051 1.00 70.56 110 GLU A O 1
ATOM 870 N N . PRO A 1 111 ? 47.455 -7.897 -7.871 1.00 76.38 111 PRO A N 1
ATOM 871 C CA . PRO A 1 111 ? 47.174 -6.548 -7.382 1.00 76.38 111 PRO A CA 1
ATOM 872 C C . PRO A 1 111 ? 48.329 -5.562 -7.665 1.00 76.38 111 PRO A C 1
ATOM 874 O O . PRO A 1 111 ? 49.490 -5.952 -7.726 1.00 76.38 111 PRO A O 1
ATOM 877 N N . ASP A 1 112 ? 47.989 -4.276 -7.813 1.00 68.56 112 ASP A N 1
ATOM 878 C CA . ASP A 1 112 ? 48.905 -3.121 -7.924 1.00 68.56 112 ASP A CA 1
ATOM 879 C C . ASP A 1 112 ? 49.717 -2.944 -9.226 1.00 68.56 112 ASP A C 1
ATOM 881 O O . ASP A 1 112 ? 50.810 -2.373 -9.217 1.00 68.56 112 ASP A O 1
ATOM 885 N N . ARG A 1 113 ? 49.159 -3.310 -10.389 1.00 61.19 113 ARG A N 1
ATOM 886 C CA . ARG A 1 113 ? 49.612 -2.742 -11.676 1.00 61.19 113 ARG A CA 1
ATOM 887 C C . ARG A 1 113 ? 48.654 -1.667 -12.186 1.00 61.19 113 ARG A C 1
ATOM 889 O O . ARG A 1 113 ? 47.475 -1.921 -12.418 1.00 61.19 113 ARG A O 1
ATOM 896 N N . VAL A 1 114 ? 49.191 -0.461 -12.354 1.00 57.56 114 VAL A N 1
ATOM 897 C CA . VAL A 1 114 ? 48.506 0.691 -12.956 1.00 57.56 114 VAL A CA 1
ATOM 898 C C . VAL A 1 114 ? 48.494 0.521 -14.481 1.00 57.56 114 VAL A C 1
ATOM 900 O O . VAL A 1 114 ? 49.509 0.115 -15.050 1.00 57.56 114 VAL A O 1
ATOM 903 N N . TRP A 1 115 ? 47.354 0.801 -15.113 1.00 61.12 115 TRP A N 1
ATOM 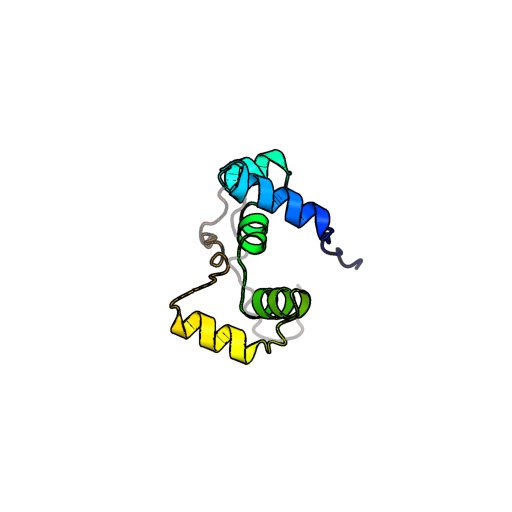904 C CA . TRP A 1 115 ? 47.140 0.807 -16.566 1.00 61.12 115 TRP A CA 1
ATOM 905 C C . TRP A 1 115 ? 47.135 2.231 -17.120 1.00 61.12 115 TRP A C 1
ATOM 907 O O . TRP A 1 115 ? 46.668 3.142 -16.396 1.00 61.12 115 TRP A O 1
#

InterPro domains:
  IPR010921 Trp repressor/replication initiator [SSF48295] (2-57)
  IPR050900 Transposase IS3/IS150/IS904 [PTHR46889] (37-115)

Radius of gyration: 23.25 Å; chains: 1; bounding box: 64×30×52 Å